Protein AF-A0A3B0PN52-F1 (afdb_monomer_lite)

InterPro domains:
  IPR044946 Type I restriction modification DNA specificity domain superfamily [G3DSA:3.90.220.20] (1-67)

Sequence (67 aa):
MGNISTIFTGEFIHQNMQSHLFKFPVYNGGTNFTGFYKYFNQEKGKIVMSSRGIGAGFANYVDCNFW

Foldseek 3Di:
DVVPDDDDDDDDDDPVQFDQPADAFEDDQALGGPGHHNDAPAAAQDWDARCDDPRHRRIDHGRGGHD

pLDDT: mean 91.21, std 6.96, range [63.62, 98.06]

Structure (mmCIF, N/CA/C/O backbone):
data_AF-A0A3B0PN52-F1
#
_entry.id   AF-A0A3B0PN52-F1
#
loop_
_atom_site.group_PDB
_atom_site.id
_atom_site.type_symbol
_atom_site.label_atom_id
_atom_site.label_alt_id
_atom_site.label_comp_id
_atom_site.label_asym_id
_atom_site.label_entity_id
_atom_site.label_seq_id
_atom_site.pdbx_PDB_ins_code
_atom_site.Cartn_x
_atom_site.Cartn_y
_atom_site.Cartn_z
_atom_site.occupancy
_atom_site.B_iso_or_equiv
_atom_site.auth_seq_id
_atom_site.auth_comp_id
_atom_site.auth_asym_id
_atom_site.auth_atom_id
_atom_site.pdbx_PDB_model_num
ATOM 1 N N . MET A 1 1 ? 2.640 1.069 -21.878 1.00 63.62 1 MET A N 1
ATOM 2 C CA . MET A 1 1 ? 1.529 1.132 -20.899 1.00 63.62 1 MET A CA 1
ATOM 3 C C . MET A 1 1 ? 0.552 2.279 -21.163 1.00 63.62 1 MET A C 1
ATOM 5 O O . MET A 1 1 ? -0.637 2.033 -21.052 1.00 63.62 1 MET A O 1
ATOM 9 N N . GLY A 1 2 ? 0.987 3.476 -21.583 1.00 71.12 2 GLY A N 1
ATOM 10 C CA . GLY A 1 2 ? 0.088 4.637 -21.761 1.00 71.12 2 GLY A CA 1
ATOM 11 C C . GLY A 1 2 ? -1.122 4.474 -22.702 1.00 71.12 2 GLY A C 1
ATOM 12 O O . GLY A 1 2 ? -2.058 5.251 -22.593 1.00 71.12 2 GLY A O 1
ATOM 13 N N . ASN A 1 3 ? -1.150 3.454 -23.569 1.00 86.94 3 ASN A N 1
ATOM 14 C CA . ASN A 1 3 ? -2.266 3.213 -24.499 1.00 86.94 3 ASN A CA 1
ATOM 15 C C . ASN A 1 3 ? -3.301 2.188 -23.994 1.00 86.94 3 ASN A C 1
ATOM 17 O O . ASN A 1 3 ? -4.324 2.000 -24.641 1.00 86.94 3 ASN A O 1
ATOM 21 N N . ILE A 1 4 ? -3.022 1.484 -22.889 1.00 90.69 4 ILE A N 1
ATOM 22 C CA . ILE A 1 4 ? -3.863 0.379 -22.378 1.00 90.69 4 ILE A CA 1
ATOM 23 C C . ILE A 1 4 ? -4.140 0.472 -20.873 1.00 90.69 4 ILE A C 1
ATOM 25 O O . ILE A 1 4 ? -4.883 -0.338 -20.330 1.00 90.69 4 ILE A O 1
ATOM 29 N N . SER A 1 5 ? -3.515 1.426 -20.181 1.00 87.56 5 SER A N 1
ATOM 30 C CA . SER A 1 5 ? -3.618 1.566 -18.731 1.00 87.56 5 SER A CA 1
ATOM 31 C C . SER A 1 5 ? -3.299 2.989 -18.295 1.00 87.56 5 SER A C 1
ATOM 33 O O . SER A 1 5 ? -2.347 3.591 -18.800 1.00 87.56 5 SER A O 1
ATOM 35 N N . THR A 1 6 ? -4.017 3.469 -17.285 1.00 90.81 6 THR A N 1
ATOM 36 C CA . THR A 1 6 ? -3.673 4.693 -16.559 1.00 90.81 6 THR A CA 1
ATOM 37 C C . THR A 1 6 ? -2.668 4.367 -15.461 1.00 90.81 6 THR A C 1
ATOM 39 O O . THR A 1 6 ? -2.881 3.443 -14.678 1.00 90.81 6 THR A O 1
ATOM 42 N N . ILE A 1 7 ? -1.583 5.137 -15.391 1.00 90.06 7 ILE A N 1
ATOM 43 C CA . ILE A 1 7 ? -0.579 5.033 -14.330 1.00 90.06 7 ILE A CA 1
ATOM 44 C C . ILE A 1 7 ? -0.715 6.251 -13.424 1.00 90.06 7 ILE A C 1
ATOM 46 O O . ILE A 1 7 ? -0.808 7.378 -13.907 1.00 90.06 7 ILE A O 1
ATOM 50 N N . PHE A 1 8 ? -0.687 6.024 -12.117 1.00 89.94 8 PHE A N 1
ATOM 51 C CA . PHE A 1 8 ? -0.604 7.072 -11.109 1.00 89.94 8 PHE A CA 1
ATOM 52 C C . PHE A 1 8 ? 0.340 6.621 -9.988 1.00 89.94 8 PHE A C 1
ATOM 54 O O . PHE A 1 8 ? 0.570 5.426 -9.797 1.00 89.94 8 PHE A O 1
ATOM 61 N N . THR A 1 9 ? 0.883 7.586 -9.253 1.00 89.88 9 THR A N 1
ATOM 62 C CA . THR A 1 9 ? 1.700 7.340 -8.058 1.00 89.88 9 THR A CA 1
ATOM 63 C C . THR A 1 9 ? 0.836 7.586 -6.827 1.00 89.88 9 THR A C 1
ATOM 65 O O . THR A 1 9 ? 0.127 8.589 -6.781 1.00 89.88 9 THR A O 1
ATOM 68 N N . GLY A 1 10 ? 0.871 6.669 -5.858 1.00 87.38 10 GLY A N 1
ATOM 69 C CA . GLY A 1 10 ? 0.111 6.787 -4.611 1.00 87.38 10 GLY A CA 1
ATOM 70 C C . GLY A 1 10 ? 0.662 7.840 -3.644 1.00 87.38 10 GLY A C 1
ATOM 71 O O . GLY A 1 10 ? 1.702 8.458 -3.881 1.00 87.38 10 GLY A O 1
ATOM 72 N N . GLU A 1 11 ? -0.039 8.010 -2.526 1.00 91.25 11 GLU A N 1
ATOM 73 C CA . GLU A 1 11 ? 0.325 8.932 -1.447 1.00 91.25 11 GLU A CA 1
ATOM 74 C C . GLU A 1 11 ? 1.038 8.212 -0.300 1.00 91.25 11 GLU A C 1
ATOM 76 O O . GLU A 1 11 ? 0.674 7.100 0.083 1.00 91.25 11 GLU A O 1
ATOM 81 N N . PHE A 1 12 ? 2.033 8.872 0.291 1.00 89.88 12 PHE A N 1
ATOM 82 C CA . PHE A 1 12 ? 2.841 8.296 1.362 1.00 89.88 12 PHE A CA 1
ATOM 83 C C . PHE A 1 12 ? 2.130 8.324 2.726 1.00 89.88 12 PHE A C 1
ATOM 85 O O . PHE A 1 12 ? 1.573 9.346 3.122 1.00 89.88 12 PHE A O 1
ATOM 92 N N . ILE A 1 13 ? 2.237 7.227 3.488 1.00 91.94 13 ILE A N 1
ATOM 93 C CA . ILE A 1 13 ? 1.761 7.124 4.879 1.00 91.94 13 ILE A CA 1
ATOM 94 C C . ILE A 1 13 ? 2.908 6.756 5.812 1.00 91.94 13 ILE A C 1
ATOM 96 O O . ILE A 1 13 ? 3.564 5.724 5.656 1.00 91.94 13 ILE A O 1
ATOM 100 N N . HIS A 1 14 ? 3.092 7.572 6.849 1.00 91.75 14 HIS A N 1
ATOM 101 C CA . HIS A 1 14 ? 4.062 7.310 7.904 1.00 91.75 14 HIS A CA 1
ATOM 102 C C . HIS A 1 14 ? 3.703 6.055 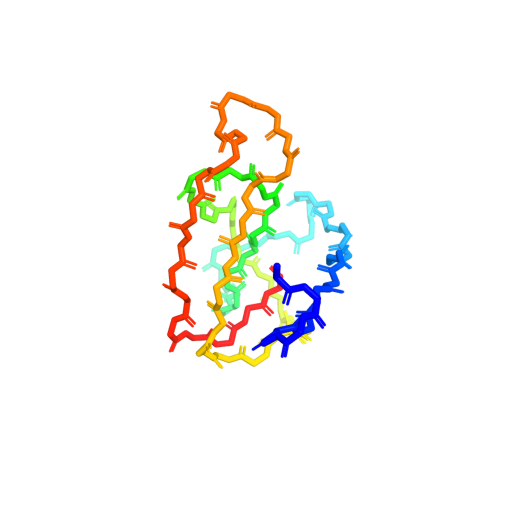8.713 1.00 91.75 14 HIS A C 1
ATOM 104 O O . HIS A 1 14 ? 2.542 5.803 9.034 1.00 91.75 14 HIS A O 1
ATOM 110 N N . GLN A 1 15 ? 4.722 5.284 9.097 1.00 91.12 15 GLN A N 1
ATOM 111 C CA . GLN A 1 15 ? 4.562 4.022 9.826 1.00 91.12 15 GLN A CA 1
ATOM 112 C C . GLN A 1 15 ? 3.855 4.184 11.183 1.00 91.12 15 GLN A C 1
ATOM 114 O O . GLN A 1 15 ? 3.112 3.299 11.591 1.00 91.12 15 GLN A O 1
ATOM 119 N N . ASN A 1 16 ? 4.026 5.318 11.868 1.00 95.56 16 ASN A N 1
ATOM 120 C CA . ASN A 1 16 ? 3.358 5.603 13.146 1.00 95.56 16 ASN A CA 1
ATOM 121 C C . ASN A 1 16 ? 1.834 5.787 13.026 1.00 95.56 16 ASN A C 1
ATOM 123 O O . ASN A 1 16 ? 1.138 5.770 14.036 1.00 95.56 16 ASN A O 1
ATOM 127 N N . MET A 1 17 ? 1.317 5.966 11.809 1.00 96.38 17 MET A N 1
ATOM 128 C CA . MET A 1 17 ? -0.117 6.000 11.534 1.00 96.38 17 MET A CA 1
ATOM 129 C C . MET A 1 17 ? -0.684 4.614 11.199 1.00 96.38 17 MET A C 1
ATOM 131 O O . MET A 1 17 ? -1.892 4.485 11.004 1.00 96.38 17 MET A O 1
ATOM 135 N N . GLN A 1 18 ? 0.163 3.585 11.117 1.00 97.19 18 GLN A N 1
ATOM 136 C CA . GLN A 1 18 ? -0.232 2.220 10.789 1.00 97.19 18 GLN A CA 1
ATOM 137 C C . GLN A 1 18 ? -0.444 1.395 12.063 1.00 97.19 18 GLN A C 1
ATOM 139 O O . GLN A 1 18 ? 0.233 1.584 13.072 1.00 97.19 18 GLN A O 1
ATOM 144 N N . SER A 1 19 ? -1.391 0.461 12.025 1.00 97.50 19 SER A N 1
ATOM 145 C CA . SER A 1 19 ? -1.693 -0.434 13.146 1.00 97.50 19 SER A CA 1
ATOM 146 C C . SER A 1 19 ? -2.256 -1.751 12.641 1.00 97.50 19 SER A C 1
ATOM 148 O O . SER A 1 19 ? -3.053 -1.761 11.711 1.00 97.50 19 SER A O 1
ATOM 150 N N . HIS A 1 20 ? -1.912 -2.859 13.296 1.00 96.25 20 HIS A N 1
ATOM 151 C CA . HIS A 1 20 ? -2.456 -4.189 12.995 1.00 96.25 20 HIS A CA 1
ATOM 152 C C . HIS A 1 20 ? -3.970 -4.307 13.251 1.00 96.25 20 HIS A C 1
ATOM 154 O O . HIS A 1 20 ? -4.592 -5.260 12.798 1.00 96.25 20 HIS A O 1
ATOM 160 N N . LEU A 1 21 ? -4.564 -3.349 13.973 1.00 97.31 21 LEU A N 1
ATOM 161 C CA . LEU A 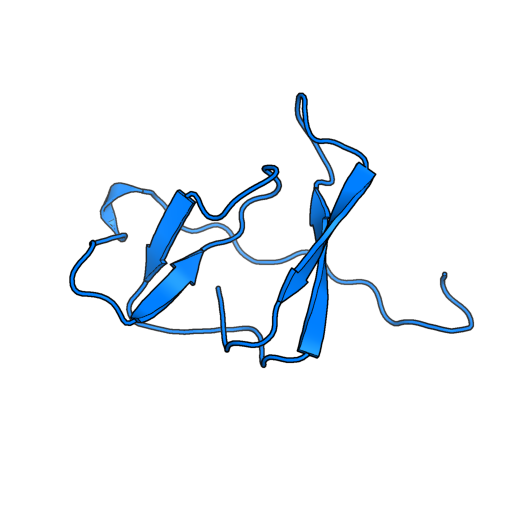1 21 ? -6.010 -3.277 14.208 1.00 97.31 21 LEU A CA 1
ATOM 162 C C . LEU A 1 21 ? -6.777 -2.643 13.037 1.00 97.31 21 LEU A C 1
ATOM 164 O O . LEU A 1 21 ? -8.008 -2.651 13.029 1.00 97.31 21 LEU A O 1
ATOM 168 N N . PHE A 1 22 ? -6.076 -2.041 12.076 1.00 98.06 22 PHE A N 1
ATOM 169 C CA . PHE A 1 22 ? -6.700 -1.439 10.906 1.00 98.06 22 PHE A CA 1
ATOM 170 C C . PHE A 1 22 ? -6.909 -2.447 9.775 1.00 98.06 22 PHE A C 1
ATOM 172 O O . PHE A 1 22 ? -6.426 -3.574 9.814 1.00 98.06 22 PHE A O 1
ATOM 179 N N . LYS A 1 23 ? -7.685 -2.037 8.766 1.00 97.31 23 LYS A N 1
ATOM 180 C CA . LYS A 1 23 ? -8.239 -2.949 7.760 1.00 97.31 23 LYS A CA 1
ATOM 181 C C . LYS A 1 23 ? -7.501 -2.924 6.426 1.00 97.31 23 LYS A C 1
ATOM 183 O O . LYS A 1 23 ? -7.437 -3.954 5.761 1.00 97.31 23 LYS A O 1
ATOM 188 N N . PHE A 1 24 ? -7.011 -1.764 5.998 1.00 97.94 24 PHE A N 1
ATOM 189 C CA . PHE A 1 24 ? -6.559 -1.590 4.620 1.00 97.94 24 PHE A CA 1
ATOM 190 C C . PHE A 1 24 ? -5.039 -1.704 4.545 1.00 97.94 24 PHE A C 1
ATOM 192 O O . PHE A 1 24 ? -4.362 -0.930 5.219 1.00 97.94 24 PHE A O 1
ATOM 199 N N . PRO A 1 25 ? -4.483 -2.667 3.792 1.00 97.06 25 PRO A N 1
ATOM 200 C CA . PRO A 1 25 ? -3.039 -2.812 3.671 1.00 97.06 25 PRO A CA 1
ATOM 201 C C . PRO A 1 25 ? -2.430 -1.578 2.999 1.00 97.06 25 PRO A C 1
ATOM 203 O O . PRO A 1 25 ? -3.051 -0.990 2.115 1.00 97.06 25 PRO A O 1
ATOM 206 N N . VAL A 1 26 ? -1.219 -1.211 3.416 1.00 96.12 26 VAL A N 1
ATOM 207 C CA . VAL A 1 26 ? -0.462 -0.083 2.857 1.00 96.12 26 VAL A CA 1
ATOM 208 C C . VAL A 1 26 ? 0.634 -0.597 1.923 1.00 96.12 26 VAL A C 1
ATOM 210 O O . VAL A 1 26 ? 1.537 -1.312 2.370 1.00 96.12 26 VAL A O 1
ATOM 213 N N . TYR A 1 27 ? 0.599 -0.210 0.648 1.00 92.62 27 TYR A N 1
ATOM 214 C CA . TYR A 1 27 ? 1.592 -0.586 -0.360 1.00 92.62 27 TYR A CA 1
ATOM 215 C C . TYR A 1 27 ? 2.505 0.594 -0.723 1.00 92.62 27 TYR A C 1
ATOM 217 O O . TYR A 1 27 ? 2.126 1.493 -1.461 1.00 92.62 27 TYR A O 1
ATOM 225 N N . ASN A 1 28 ? 3.763 0.549 -0.272 1.00 83.62 28 ASN A N 1
ATOM 226 C CA . ASN A 1 28 ? 4.744 1.633 -0.465 1.00 83.62 28 ASN A CA 1
ATOM 227 C C . ASN A 1 28 ? 5.885 1.296 -1.453 1.00 83.62 28 ASN A C 1
ATOM 229 O O . ASN A 1 28 ? 6.957 1.895 -1.402 1.00 83.62 28 ASN A O 1
ATOM 233 N N . GLY A 1 29 ? 5.681 0.333 -2.355 1.00 72.19 29 GLY A N 1
ATOM 234 C CA . GLY A 1 29 ? 6.686 -0.053 -3.357 1.00 72.19 29 GLY A CA 1
ATOM 235 C C . GLY A 1 29 ? 7.725 -1.075 -2.880 1.00 72.19 29 GLY A C 1
ATOM 236 O O . GLY A 1 29 ? 8.851 -1.087 -3.373 1.00 72.19 29 GLY A O 1
ATOM 237 N N . GLY A 1 30 ? 7.349 -1.919 -1.916 1.00 74.19 30 GLY A N 1
ATOM 238 C CA . GLY A 1 30 ? 8.015 -3.193 -1.643 1.00 74.19 30 GLY A CA 1
ATOM 239 C C . GLY A 1 30 ? 7.284 -4.367 -2.304 1.00 74.19 30 GLY A C 1
ATOM 240 O O . GLY A 1 30 ? 6.228 -4.205 -2.917 1.00 7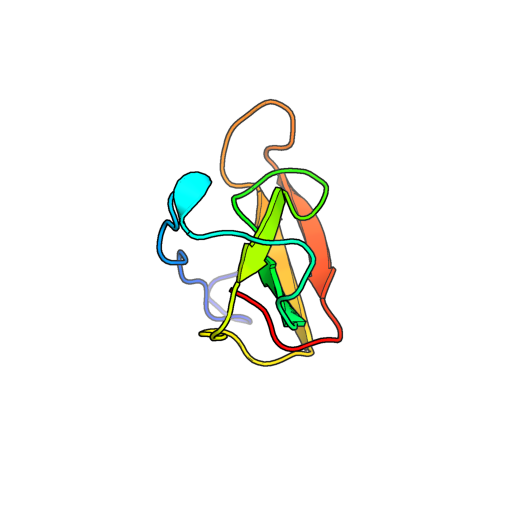4.19 30 GLY A O 1
ATOM 241 N N . THR A 1 31 ? 7.811 -5.580 -2.133 1.00 83.62 31 THR A N 1
ATOM 242 C CA . THR A 1 31 ? 7.165 -6.802 -2.645 1.00 83.62 31 THR A CA 1
ATOM 243 C C . THR A 1 31 ? 5.908 -7.194 -1.862 1.00 83.62 31 THR A C 1
ATOM 245 O O . THR A 1 31 ? 5.099 -7.972 -2.360 1.00 83.62 31 THR A O 1
ATOM 248 N N . ASN A 1 32 ? 5.714 -6.636 -0.663 1.00 88.94 32 ASN A N 1
ATOM 249 C CA . ASN A 1 32 ? 4.560 -6.869 0.201 1.00 88.94 32 ASN A CA 1
ATOM 250 C C . ASN A 1 32 ? 4.115 -5.563 0.891 1.00 88.94 32 ASN A C 1
ATOM 252 O O . ASN A 1 32 ? 4.850 -4.569 0.875 1.00 88.94 32 ASN A O 1
ATOM 256 N N . PHE A 1 33 ? 2.923 -5.558 1.492 1.00 91.62 33 PHE A N 1
ATOM 257 C CA . PHE A 1 33 ? 2.430 -4.418 2.266 1.00 91.62 33 PHE A CA 1
ATOM 258 C C . PHE A 1 33 ? 3.270 -4.195 3.535 1.00 91.62 33 PHE A C 1
ATOM 260 O O . PHE A 1 33 ? 3.846 -5.129 4.092 1.00 91.62 33 PHE A O 1
ATOM 267 N N . THR A 1 34 ? 3.338 -2.949 4.007 1.00 92.75 34 THR A N 1
ATOM 268 C CA . THR A 1 34 ? 4.175 -2.567 5.165 1.00 92.75 34 THR A CA 1
ATOM 269 C C . THR A 1 34 ? 3.417 -2.522 6.492 1.00 92.75 34 THR A C 1
ATOM 271 O O . THR A 1 34 ? 4.030 -2.440 7.552 1.00 92.75 34 THR A O 1
ATOM 274 N N . GLY A 1 35 ? 2.088 -2.564 6.439 1.00 95.62 35 GLY A N 1
ATOM 275 C CA . GLY A 1 35 ? 1.191 -2.511 7.588 1.00 95.62 35 GLY A CA 1
ATOM 276 C C . GLY A 1 35 ? -0.235 -2.220 7.135 1.00 95.62 35 GLY A C 1
ATOM 277 O O . GLY A 1 35 ? -0.546 -2.371 5.952 1.00 95.62 35 GLY A O 1
ATOM 278 N N . PHE A 1 36 ? -1.094 -1.802 8.066 1.00 97.81 36 PHE A N 1
ATOM 279 C CA . PHE A 1 36 ? -2.490 -1.476 7.773 1.00 97.81 36 PHE A CA 1
ATOM 280 C C . PHE A 1 36 ? -2.840 -0.057 8.208 1.00 97.81 36 PHE A C 1
ATOM 282 O O . PHE A 1 36 ? -2.331 0.439 9.214 1.00 97.81 36 PHE A O 1
ATOM 289 N N . TYR A 1 37 ? -3.745 0.572 7.465 1.00 97.94 37 TYR A N 1
ATOM 290 C CA . TYR A 1 37 ? -4.249 1.916 7.693 1.00 97.94 37 TYR A CA 1
ATOM 291 C C . TYR A 1 37 ? -5.778 1.949 7.777 1.00 97.94 37 TYR A C 1
ATOM 293 O O . TYR A 1 37 ? -6.486 1.051 7.306 1.00 97.94 37 TYR A O 1
ATOM 301 N N . LYS A 1 38 ? -6.297 2.978 8.457 1.00 98.00 38 LYS A N 1
ATOM 302 C CA . LYS A 1 38 ? -7.728 3.120 8.761 1.00 98.00 38 LYS A CA 1
ATOM 303 C C . LYS A 1 38 ? -8.569 3.421 7.518 1.00 98.00 38 LYS A C 1
ATOM 305 O O . LYS A 1 38 ? -9.734 3.032 7.475 1.00 98.00 38 LYS A O 1
ATOM 310 N N . TYR A 1 39 ? -7.988 4.092 6.527 1.00 97.56 39 TYR A N 1
ATOM 311 C CA . TYR A 1 39 ? -8.651 4.488 5.285 1.00 97.56 39 TYR A CA 1
ATOM 312 C C . TYR A 1 3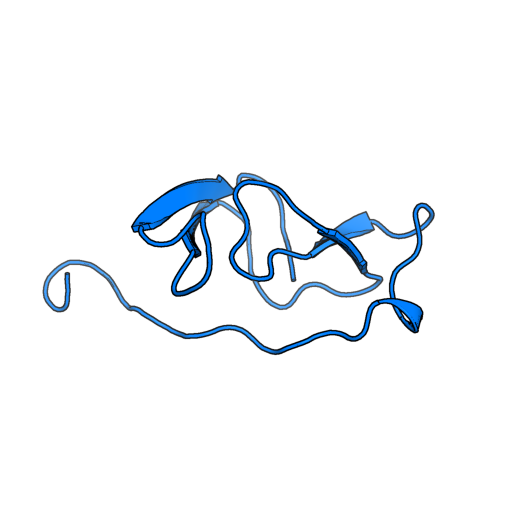9 ? -7.978 3.825 4.080 1.00 97.56 39 TYR A C 1
ATOM 314 O O . TYR A 1 39 ? -6.836 3.384 4.175 1.00 97.56 39 TYR A O 1
ATOM 322 N N . PHE A 1 40 ? -8.691 3.763 2.958 1.00 97.06 40 PHE A N 1
ATOM 323 C CA . PHE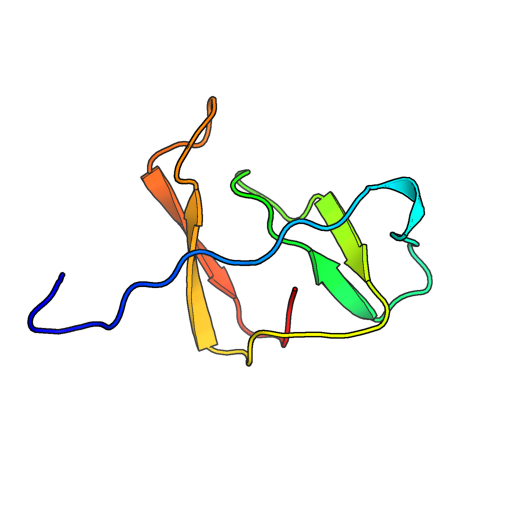 A 1 40 ? -8.153 3.354 1.662 1.00 97.06 40 PHE A CA 1
ATOM 324 C C . PHE A 1 40 ? -8.264 4.534 0.696 1.00 97.06 40 PHE A C 1
ATOM 326 O O . PHE A 1 40 ? -9.185 5.343 0.821 1.00 97.06 40 PHE A O 1
ATOM 333 N N . ASN A 1 41 ? -7.350 4.620 -0.264 1.00 95.50 41 ASN A N 1
ATOM 334 C CA . ASN A 1 41 ? -7.440 5.565 -1.381 1.00 95.50 41 ASN A CA 1
ATOM 335 C C . ASN A 1 41 ? -7.472 4.838 -2.740 1.00 95.50 41 ASN A C 1
ATOM 337 O O . ASN A 1 41 ? -7.733 5.468 -3.763 1.00 95.50 41 ASN A O 1
ATOM 341 N N . GLN A 1 42 ? -7.262 3.515 -2.749 1.00 95.62 42 GLN A N 1
ATOM 342 C CA . GLN A 1 42 ? -7.372 2.662 -3.922 1.00 95.62 42 GLN A CA 1
ATOM 343 C C . GLN A 1 42 ? -8.406 1.556 -3.726 1.00 95.62 42 GLN A C 1
ATOM 345 O O . GLN A 1 42 ? -8.419 0.829 -2.729 1.00 95.62 42 GLN A O 1
ATOM 350 N N . GLU A 1 43 ? -9.266 1.401 -4.726 1.00 96.62 43 GLU A N 1
ATOM 351 C CA . GLU A 1 43 ? -10.147 0.244 -4.842 1.00 96.62 43 GLU A CA 1
ATOM 352 C C . GLU A 1 43 ? -9.362 -1.013 -5.236 1.00 96.62 43 GLU A C 1
ATOM 354 O O . GLU A 1 43 ? -8.301 -0.934 -5.864 1.00 96.62 43 GLU A O 1
ATOM 359 N N . LYS A 1 44 ? -9.917 -2.173 -4.878 1.00 96.62 44 LYS A N 1
ATOM 360 C CA . LYS A 1 44 ? -9.423 -3.489 -5.294 1.00 96.62 44 LYS A CA 1
ATOM 361 C C . LYS A 1 44 ? -9.337 -3.651 -6.816 1.00 96.62 44 LYS A C 1
ATOM 363 O O . LYS A 1 44 ? -9.972 -2.927 -7.577 1.00 96.62 44 LYS A O 1
ATOM 368 N N . GLY A 1 45 ? -8.615 -4.679 -7.247 1.00 95.38 45 GLY A N 1
ATOM 369 C CA . GLY A 1 45 ? -8.507 -5.062 -8.652 1.00 95.38 45 GLY A CA 1
ATOM 370 C C . GLY A 1 45 ? -7.446 -4.282 -9.421 1.00 95.38 45 GLY A C 1
ATOM 371 O O . GLY A 1 45 ? -7.555 -4.120 -10.635 1.00 95.38 45 GLY A O 1
ATOM 372 N N . LYS A 1 46 ? -6.424 -3.774 -8.723 1.00 93.81 46 LYS A N 1
ATOM 373 C CA . LYS A 1 46 ? -5.347 -2.978 -9.322 1.00 93.81 46 LYS A CA 1
ATOM 374 C C . LYS A 1 46 ? -4.018 -3.718 -9.293 1.00 93.81 46 LYS A C 1
ATOM 376 O O . LYS A 1 46 ? -3.732 -4.487 -8.376 1.00 93.81 46 LYS A O 1
ATOM 381 N N . ILE A 1 47 ? -3.196 -3.436 -10.301 1.00 93.12 47 ILE A N 1
ATOM 382 C CA . ILE A 1 47 ? -1.791 -3.834 -10.323 1.00 93.12 47 ILE A CA 1
ATOM 383 C C . ILE A 1 47 ? -0.985 -2.729 -9.647 1.00 93.12 47 ILE A C 1
ATOM 385 O O . ILE A 1 47 ? -1.009 -1.581 -10.088 1.00 93.12 47 ILE A O 1
ATOM 389 N N . VAL A 1 48 ? -0.259 -3.084 -8.593 1.00 92.25 48 VAL A N 1
ATOM 390 C CA . VAL A 1 48 ? 0.683 -2.198 -7.910 1.00 92.25 48 VAL A CA 1
ATOM 391 C C . VAL A 1 48 ? 2.090 -2.592 -8.316 1.00 92.25 48 VAL A C 1
ATOM 393 O O . VAL A 1 48 ? 2.446 -3.767 -8.252 1.00 92.25 48 VAL A O 1
ATOM 396 N N . MET A 1 49 ? 2.891 -1.612 -8.726 1.00 91.50 49 MET A N 1
ATOM 397 C CA . MET A 1 49 ? 4.285 -1.823 -9.090 1.00 91.50 49 MET A CA 1
ATOM 398 C C . MET A 1 49 ? 5.203 -1.037 -8.164 1.00 91.50 49 MET A C 1
ATOM 400 O O . MET A 1 49 ? 5.021 0.158 -7.934 1.00 91.50 49 MET A O 1
ATOM 404 N N . SER A 1 50 ? 6.232 -1.714 -7.672 1.00 90.38 50 SER A N 1
ATOM 405 C CA . SER A 1 50 ? 7.311 -1.079 -6.928 1.00 90.38 50 SER A CA 1
ATOM 406 C C . SER A 1 50 ? 8.133 -0.202 -7.865 1.00 90.38 50 SER A C 1
ATOM 408 O O . SER A 1 50 ? 8.760 -0.697 -8.798 1.00 90.38 50 SER A O 1
ATOM 410 N N . SER A 1 51 ? 8.133 1.110 -7.643 1.00 87.56 51 SER A N 1
ATOM 411 C CA . SER A 1 51 ? 8.851 2.059 -8.505 1.00 87.56 51 SER A CA 1
ATOM 412 C C . SER A 1 51 ? 10.310 2.277 -8.090 1.00 87.56 51 SER A C 1
ATOM 414 O O . SER A 1 51 ? 11.069 2.890 -8.840 1.00 87.56 51 SER A O 1
ATOM 416 N N . ARG A 1 52 ? 10.710 1.823 -6.891 1.00 84.75 52 ARG A N 1
ATOM 417 C CA . ARG A 1 52 ? 12.023 2.081 -6.273 1.00 84.75 52 ARG A CA 1
ATOM 418 C C . ARG A 1 52 ? 12.455 0.926 -5.360 1.00 84.75 52 ARG A C 1
ATOM 420 O O . ARG A 1 52 ? 11.654 0.062 -5.021 1.00 84.75 52 ARG A O 1
ATOM 427 N N . GLY A 1 53 ? 13.714 0.958 -4.918 1.00 82.75 53 GLY A N 1
ATOM 428 C CA . GLY A 1 53 ? 14.275 -0.000 -3.958 1.00 82.75 53 GLY A CA 1
ATOM 429 C C . GLY A 1 53 ? 14.628 -1.359 -4.571 1.00 82.75 53 GLY A C 1
ATOM 430 O O . GLY A 1 53 ? 14.574 -1.537 -5.784 1.00 82.75 53 GLY A O 1
ATOM 431 N N . ILE A 1 54 ? 14.986 -2.328 -3.720 1.00 80.12 54 ILE A N 1
ATOM 432 C CA . ILE A 1 54 ? 15.382 -3.691 -4.141 1.00 80.12 54 ILE A CA 1
ATOM 433 C C . ILE A 1 54 ? 14.247 -4.402 -4.901 1.00 80.12 54 ILE A C 1
ATOM 435 O O . ILE A 1 54 ? 14.504 -5.244 -5.752 1.00 80.12 54 ILE A O 1
ATOM 439 N N . GLY A 1 55 ? 12.994 -4.035 -4.619 1.00 80.56 55 GLY A N 1
ATOM 440 C CA . GLY A 1 55 ? 11.814 -4.570 -5.292 1.00 80.56 55 GLY A CA 1
ATOM 441 C C . GLY A 1 55 ? 11.418 -3.846 -6.579 1.00 80.56 55 GLY A C 1
ATOM 442 O O . GLY A 1 55 ? 10.353 -4.156 -7.098 1.00 80.56 55 GLY A O 1
ATOM 443 N N . AL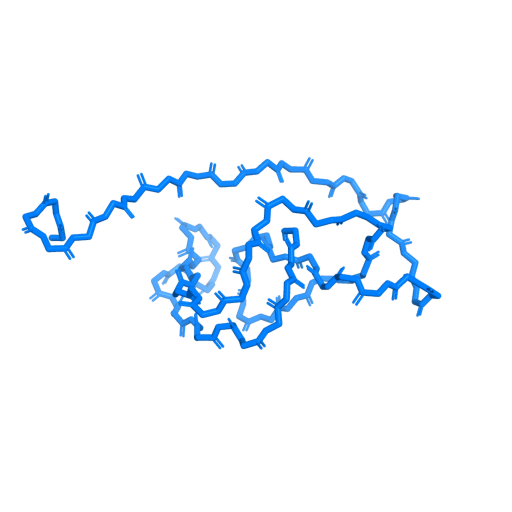A A 1 56 ? 12.189 -2.878 -7.088 1.00 88.62 56 ALA A N 1
ATOM 444 C CA . ALA A 1 56 ? 11.791 -2.095 -8.261 1.00 88.62 56 ALA A CA 1
ATOM 445 C C . ALA A 1 56 ? 11.414 -2.987 -9.463 1.00 88.62 56 ALA A C 1
ATOM 447 O O . ALA A 1 56 ? 12.137 -3.913 -9.823 1.00 88.62 56 ALA A O 1
ATOM 448 N N . GLY A 1 57 ? 10.266 -2.704 -10.079 1.00 88.50 57 GLY A N 1
ATOM 449 C CA . GLY A 1 57 ? 9.682 -3.502 -11.160 1.00 88.50 57 GLY A CA 1
ATOM 450 C C . GLY A 1 57 ? 8.823 -4.684 -10.697 1.00 88.50 57 GLY A C 1
ATOM 451 O O . GLY A 1 57 ? 8.107 -5.256 -11.517 1.00 88.50 57 GLY A O 1
ATOM 452 N N . PHE A 1 58 ? 8.821 -5.031 -9.405 1.00 91.44 58 PHE A N 1
ATOM 453 C CA . PHE A 1 58 ? 7.936 -6.065 -8.873 1.00 91.44 58 PHE A CA 1
ATOM 454 C C . PHE A 1 58 ? 6.474 -5.621 -8.954 1.00 91.44 58 PHE A C 1
ATOM 456 O O . PHE A 1 58 ? 6.137 -4.521 -8.506 1.00 91.44 58 PHE A O 1
ATOM 463 N N . ALA A 1 59 ? 5.621 -6.484 -9.505 1.00 91.56 59 ALA A N 1
ATOM 464 C CA . ALA A 1 59 ? 4.204 -6.228 -9.717 1.00 91.56 59 ALA A CA 1
ATOM 465 C C . ALA A 1 59 ? 3.342 -7.186 -8.885 1.00 91.56 59 ALA A C 1
ATOM 467 O O . ALA A 1 59 ? 3.553 -8.396 -8.910 1.00 91.56 59 ALA A O 1
ATOM 468 N N . ASN A 1 60 ? 2.344 -6.635 -8.199 1.00 91.12 60 ASN A N 1
ATOM 469 C CA . ASN A 1 60 ? 1.349 -7.367 -7.423 1.00 91.12 60 ASN A CA 1
ATOM 470 C C . ASN A 1 60 ? -0.054 -7.053 -7.932 1.00 91.12 60 ASN A C 1
ATOM 472 O O . ASN A 1 60 ? -0.370 -5.889 -8.169 1.00 91.12 60 ASN A O 1
ATOM 476 N N . TYR A 1 61 ? -0.913 -8.066 -8.023 1.00 92.81 61 TYR A N 1
ATOM 477 C CA . TYR A 1 61 ? -2.354 -7.854 -8.137 1.00 92.81 61 TYR A CA 1
ATOM 478 C C . TYR A 1 61 ? -2.967 -7.793 -6.736 1.00 92.81 61 TYR A C 1
ATOM 480 O O . TYR A 1 61 ? -2.787 -8.713 -5.939 1.00 92.81 61 TYR A O 1
ATOM 488 N N . VAL A 1 62 ? -3.676 -6.707 -6.433 1.00 94.38 62 VAL A N 1
ATOM 489 C CA . VAL A 1 62 ? -4.274 -6.473 -5.115 1.00 94.38 62 VAL A CA 1
ATOM 490 C C . VAL A 1 62 ? -5.792 -6.593 -5.218 1.00 94.38 62 VAL A C 1
ATOM 492 O O . VAL A 1 62 ? -6.445 -5.757 -5.841 1.00 94.38 62 VAL A O 1
ATOM 495 N N . ASP A 1 63 ? -6.361 -7.625 -4.590 1.00 95.69 63 ASP A N 1
ATOM 496 C CA . ASP A 1 63 ? -7.799 -7.947 -4.668 1.00 95.69 63 ASP A CA 1
ATOM 497 C C . ASP A 1 63 ? -8.629 -7.426 -3.475 1.00 95.69 63 ASP A C 1
ATOM 499 O O . ASP A 1 63 ? -9.777 -7.809 -3.250 1.00 95.69 63 ASP A O 1
ATOM 503 N N . CYS A 1 64 ? -8.064 -6.506 -2.696 1.00 96.25 64 CYS A N 1
ATOM 504 C CA . CYS A 1 64 ? -8.752 -5.792 -1.624 1.00 96.25 64 CYS A CA 1
ATOM 505 C C . CYS A 1 64 ? -8.538 -4.282 -1.763 1.00 96.25 64 CYS A C 1
ATOM 507 O O . CYS A 1 64 ? -7.631 -3.850 -2.464 1.00 96.25 64 CYS A O 1
ATOM 509 N N . ASN A 1 65 ? -9.385 -3.471 -1.126 1.00 97.75 65 ASN A N 1
ATOM 510 C CA . ASN A 1 65 ? -9.144 -2.028 -1.066 1.00 97.75 65 ASN A CA 1
ATOM 511 C C . ASN A 1 65 ? -7.889 -1.763 -0.229 1.00 97.75 65 ASN A C 1
ATOM 513 O O . ASN A 1 65 ? -7.677 -2.433 0.784 1.00 97.75 65 ASN A O 1
ATOM 517 N N . PHE A 1 66 ? -7.087 -0.786 -0.634 1.00 96.50 66 PHE A N 1
ATOM 518 C CA . PHE A 1 66 ? -5.774 -0.546 -0.048 1.00 96.50 66 PHE A CA 1
ATOM 519 C C . PHE A 1 66 ? -5.410 0.938 -0.029 1.00 96.50 66 PHE A C 1
ATOM 521 O O . PHE A 1 66 ? -6.085 1.780 -0.634 1.00 96.50 66 PHE A O 1
ATOM 528 N N . TRP A 1 67 ? -4.356 1.241 0.721 1.00 95.75 67 TRP A N 1
ATOM 529 C CA . TRP A 1 67 ? -3.679 2.527 0.679 1.00 95.75 67 TRP A CA 1
ATOM 530 C C . TRP A 1 67 ? -2.371 2.410 -0.103 1.00 95.75 67 TRP A C 1
ATOM 532 O O . TRP A 1 67 ? -1.590 1.478 0.201 1.00 95.75 67 TRP A O 1
#

Organism: NCBI:txid53558

Secondary structure (DSSP, 8-state):
-TTT----------GGG--TT-SEEP-SSSSS---EES--SB-SSEEEE--SSTTTT-EEEE-S-B-

Radius of gyration: 11.98 Å; chains: 1; bounding box: 26×17×39 Å